Protein AF-A0A7R9VT07-F1 (afdb_monomer)

Structure (mmCIF, N/CA/C/O backbone):
data_AF-A0A7R9VT07-F1
#
_entry.id   AF-A0A7R9VT07-F1
#
loop_
_atom_site.group_PDB
_atom_site.id
_atom_site.type_symbol
_atom_site.label_atom_id
_atom_site.label_alt_id
_atom_site.label_comp_id
_atom_site.label_asym_id
_atom_site.label_entity_id
_atom_site.label_seq_id
_atom_site.pdbx_PDB_ins_code
_atom_site.Cartn_x
_atom_site.Cartn_y
_atom_site.Cartn_z
_atom_site.occupancy
_atom_site.B_iso_or_equiv
_atom_site.auth_seq_id
_atom_site.auth_comp_id
_atom_site.auth_asym_id
_atom_site.auth_atom_id
_atom_site.pdbx_PDB_model_num
ATOM 1 N N . GLY A 1 1 ? -57.172 -12.137 24.473 1.00 36.09 1 GLY A N 1
ATOM 2 C CA . GLY A 1 1 ? -56.041 -13.080 24.397 1.00 36.09 1 GLY A CA 1
ATOM 3 C C . GLY A 1 1 ? -55.352 -12.861 23.072 1.00 36.09 1 GLY A C 1
ATOM 4 O O . GLY A 1 1 ? -56.049 -12.679 22.092 1.00 36.09 1 GLY A 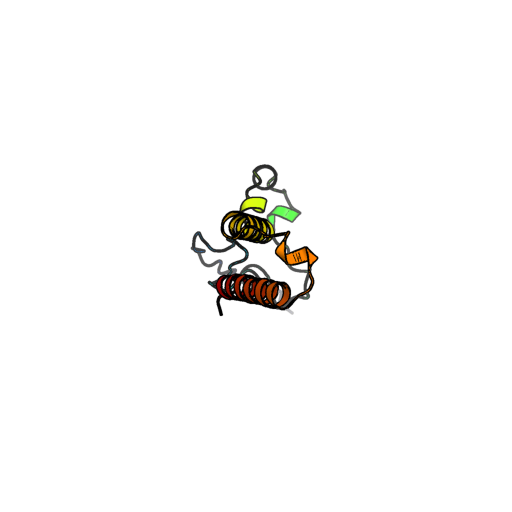O 1
ATOM 5 N N . GLY A 1 2 ? -54.037 -12.782 22.973 1.00 35.97 2 GLY A N 1
ATOM 6 C CA . GLY A 1 2 ? -52.985 -12.913 23.969 1.00 35.97 2 GLY A CA 1
ATOM 7 C C . GLY A 1 2 ? -51.637 -12.695 23.278 1.00 35.97 2 GLY A C 1
ATOM 8 O O . GLY A 1 2 ? -51.590 -12.567 22.056 1.00 35.97 2 GLY A O 1
ATOM 9 N N . GLY A 1 3 ? -50.569 -12.705 24.073 1.00 33.38 3 GLY A N 1
ATOM 10 C CA . GLY A 1 3 ? -49.218 -12.962 23.582 1.00 33.38 3 GLY A CA 1
ATOM 11 C C . GLY A 1 3 ? -48.310 -11.743 23.498 1.00 33.38 3 GLY A C 1
ATOM 12 O O . GLY A 1 3 ? -47.839 -11.410 22.417 1.00 33.38 3 GLY A O 1
ATOM 13 N N . GLU A 1 4 ? -48.000 -11.133 24.642 1.00 40.56 4 GLU A N 1
ATOM 14 C CA . GLU A 1 4 ? -46.725 -10.431 24.822 1.00 40.56 4 GLU A CA 1
ATOM 15 C C . GLU A 1 4 ? -45.591 -11.460 24.697 1.00 40.56 4 GLU A C 1
ATOM 17 O O . GLU A 1 4 ? -45.255 -12.183 25.634 1.00 40.56 4 GLU A O 1
ATOM 22 N N . GLY A 1 5 ? -45.050 -11.591 23.487 1.00 38.53 5 GLY A N 1
ATOM 23 C CA . GLY A 1 5 ? -43.866 -12.392 23.219 1.00 38.53 5 GLY A CA 1
ATOM 24 C C . GLY A 1 5 ? -42.622 -11.648 23.687 1.00 38.53 5 GLY A C 1
ATOM 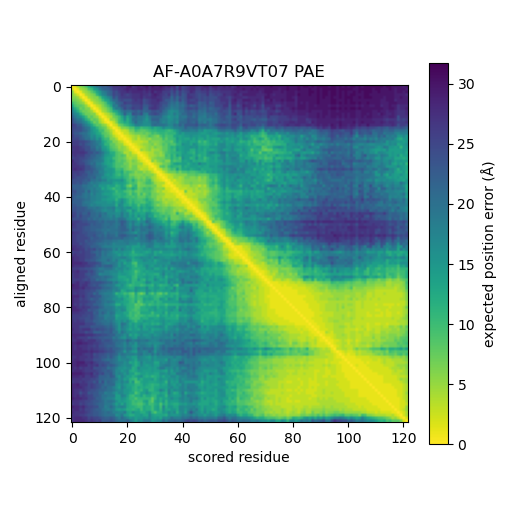25 O O . GLY A 1 5 ? -42.055 -10.862 22.931 1.00 38.53 5 GLY A O 1
ATOM 26 N N . ASN A 1 6 ? -42.194 -11.916 24.921 1.00 42.16 6 ASN A N 1
ATOM 27 C CA . ASN A 1 6 ? -40.839 -11.645 25.396 1.00 42.16 6 ASN A CA 1
ATOM 28 C C . ASN A 1 6 ? -39.839 -12.378 24.492 1.00 42.16 6 ASN A C 1
ATOM 30 O O . ASN A 1 6 ? -39.538 -13.554 24.692 1.00 42.16 6 ASN A O 1
ATOM 34 N N . VAL A 1 7 ? -39.327 -11.689 23.472 1.00 48.00 7 VAL A N 1
ATOM 35 C CA . VAL A 1 7 ? -38.172 -12.162 22.709 1.00 48.00 7 VAL A CA 1
ATOM 36 C C . VAL A 1 7 ? -36.926 -11.772 23.498 1.00 48.00 7 VAL A C 1
ATOM 38 O O . VAL A 1 7 ? -36.266 -10.775 23.202 1.00 48.00 7 VAL A O 1
ATOM 41 N N . GLU A 1 8 ? -36.605 -12.568 24.517 1.00 43.69 8 GLU A N 1
ATOM 42 C CA . GLU A 1 8 ? -35.265 -12.616 25.097 1.00 43.69 8 GLU A CA 1
ATOM 43 C C . GLU A 1 8 ? -34.298 -13.096 24.005 1.00 43.69 8 GLU A C 1
ATOM 45 O O . GLU A 1 8 ? -33.992 -14.281 23.857 1.00 43.69 8 GLU A O 1
ATOM 50 N N . ARG A 1 9 ? -33.836 -12.161 23.167 1.00 48.75 9 ARG A N 1
ATOM 51 C CA . ARG A 1 9 ? -32.702 -12.397 22.277 1.00 48.75 9 ARG A CA 1
ATOM 52 C C . ARG A 1 9 ? -31.477 -12.512 23.166 1.00 48.75 9 ARG A C 1
ATOM 54 O O . ARG A 1 9 ? -30.858 -11.509 23.508 1.00 48.75 9 ARG A O 1
ATOM 61 N N . ASN A 1 10 ? -31.175 -13.750 23.549 1.00 37.16 10 ASN A N 1
ATOM 62 C CA . ASN A 1 10 ? -29.920 -14.173 24.147 1.00 37.16 10 ASN A CA 1
ATOM 63 C C . ASN A 1 10 ? -28.755 -13.635 23.303 1.00 37.16 10 ASN A C 1
ATOM 65 O O . ASN A 1 10 ? -28.318 -14.265 22.340 1.00 37.16 10 ASN A O 1
ATOM 69 N N . PHE A 1 11 ? -28.271 -12.442 23.655 1.00 45.91 11 PHE A N 1
ATOM 70 C CA . PHE A 1 11 ? -27.034 -11.864 23.151 1.00 45.91 11 PHE A CA 1
ATOM 71 C C . PHE A 1 11 ? -25.890 -12.705 23.714 1.00 45.91 11 PHE A C 1
ATOM 73 O O . PHE A 1 11 ? -25.314 -12.412 24.760 1.00 45.91 11 PHE A O 1
ATOM 80 N N . HIS A 1 12 ? -25.586 -13.804 23.032 1.00 40.00 12 HIS A N 1
ATOM 81 C CA . HIS A 1 12 ? -24.383 -14.578 23.284 1.00 40.00 12 HIS A CA 1
ATOM 82 C C . HIS A 1 12 ? -23.203 -13.762 22.747 1.00 40.00 12 HIS A C 1
ATOM 84 O O . HIS A 1 12 ? -22.800 -13.900 21.595 1.00 40.00 12 HIS A O 1
ATOM 90 N N . ILE A 1 13 ? -22.695 -12.838 23.564 1.00 49.28 13 ILE A N 1
ATOM 91 C CA . ILE A 1 13 ? -21.442 -12.139 23.287 1.00 49.28 13 ILE A CA 1
ATOM 92 C C . ILE A 1 13 ? -20.337 -13.183 23.493 1.00 49.28 13 ILE A C 1
ATOM 94 O O . ILE A 1 13 ? -20.143 -13.620 24.630 1.00 49.28 13 ILE A O 1
ATOM 98 N N . PRO A 1 14 ? -19.631 -13.642 22.441 1.00 47.62 14 PRO A N 1
ATOM 99 C CA . PRO A 1 14 ? -18.523 -14.566 22.627 1.00 47.62 14 PRO A CA 1
ATOM 100 C C . PRO A 1 14 ? -17.486 -13.906 23.542 1.00 47.62 14 PRO A C 1
ATOM 102 O O . PRO A 1 14 ? -16.990 -12.815 23.269 1.00 47.62 14 PRO A O 1
ATOM 105 N N . THR A 1 15 ? -17.194 -14.561 24.663 1.00 58.28 15 THR A N 1
ATOM 106 C CA . THR A 1 15 ? -16.540 -13.968 25.839 1.00 58.28 15 THR A CA 1
ATOM 107 C C . THR A 1 15 ? -15.041 -13.716 25.691 1.00 58.28 15 THR A C 1
ATOM 109 O O . THR A 1 15 ? -14.424 -13.224 26.633 1.00 58.28 15 THR A O 1
ATOM 112 N N . LYS A 1 16 ? -14.432 -13.993 24.533 1.00 50.78 16 LYS A N 1
ATOM 113 C CA . LYS A 1 16 ? -13.031 -13.647 24.249 1.00 50.78 16 LYS A CA 1
ATOM 114 C C . LYS A 1 16 ? -12.841 -13.361 22.761 1.00 50.78 16 LYS A C 1
ATOM 116 O O . LYS A 1 16 ? -12.562 -14.274 21.989 1.00 50.78 16 LYS A O 1
ATOM 121 N N . GLN A 1 17 ? -12.985 -12.098 22.364 1.00 59.12 17 GLN A N 1
ATOM 122 C CA . GLN A 1 17 ? -12.420 -11.645 21.093 1.00 59.12 17 GLN A CA 1
ATOM 123 C C . GLN A 1 17 ? -10.890 -11.736 21.198 1.00 59.12 17 GLN A C 1
ATOM 125 O O . GLN A 1 17 ? -10.339 -11.324 22.227 1.00 59.12 17 GLN A O 1
ATOM 130 N N . PRO A 1 18 ? -10.182 -12.328 20.221 1.00 64.88 18 PRO A N 1
ATOM 131 C CA . PRO A 1 18 ? -8.730 -12.302 20.228 1.00 64.88 18 PRO A CA 1
ATOM 132 C C . PRO A 1 18 ? -8.237 -10.852 20.236 1.00 64.88 18 PRO A C 1
ATOM 134 O O . PRO A 1 18 ? -8.852 -9.977 19.639 1.00 64.88 18 PRO A O 1
ATOM 137 N N . MET A 1 19 ? -7.106 -10.600 20.897 1.00 63.75 19 MET A N 1
ATOM 138 C CA . MET A 1 19 ? -6.536 -9.252 21.066 1.00 63.75 19 MET A CA 1
ATOM 139 C C . MET A 1 19 ? -6.279 -8.524 19.733 1.00 63.75 19 MET A C 1
ATOM 141 O O . MET A 1 19 ? -6.209 -7.301 19.701 1.00 63.75 19 MET A O 1
ATOM 145 N N . TRP A 1 20 ? -6.141 -9.272 18.637 1.00 62.66 20 TRP A N 1
ATOM 146 C CA . TRP A 1 20 ? -5.961 -8.731 17.294 1.00 62.66 20 TRP A CA 1
ATOM 147 C C . TRP A 1 20 ? -7.270 -8.445 16.544 1.00 62.66 20 TRP A C 1
ATOM 149 O O . TRP A 1 20 ? -7.217 -7.874 15.461 1.00 62.66 20 TRP A O 1
ATOM 159 N N . GLU A 1 21 ? -8.438 -8.822 17.075 1.00 64.50 21 GLU A N 1
ATOM 160 C CA . GLU A 1 21 ? -9.725 -8.525 16.438 1.00 64.50 21 GLU A CA 1
ATOM 161 C C . GLU A 1 21 ? -9.973 -7.007 16.443 1.00 64.50 21 GLU A C 1
ATOM 163 O O . GLU A 1 21 ? -9.876 -6.345 17.473 1.00 64.50 21 GLU A O 1
ATOM 168 N N . GLY A 1 22 ? -10.238 -6.441 15.264 1.00 62.62 22 GLY A N 1
ATOM 169 C CA . GLY A 1 22 ? -10.333 -4.999 15.037 1.00 62.62 22 GLY A CA 1
ATOM 170 C C . GLY A 1 22 ? -9.019 -4.326 14.626 1.00 62.62 22 GLY A C 1
ATOM 171 O O . GLY A 1 22 ? -9.065 -3.212 14.103 1.00 62.62 22 GLY A O 1
ATOM 172 N N . ILE A 1 23 ? -7.859 -4.987 14.761 1.00 65.19 23 ILE A N 1
ATOM 173 C CA . ILE A 1 23 ? -6.593 -4.451 14.241 1.00 65.19 23 ILE A CA 1
ATOM 174 C C . ILE A 1 23 ? -6.674 -4.416 12.721 1.00 65.19 23 ILE A C 1
ATOM 176 O O . ILE A 1 23 ? -6.899 -5.439 12.073 1.00 65.19 23 ILE A O 1
ATOM 180 N N . ALA A 1 24 ? -6.496 -3.227 12.145 1.00 61.59 24 ALA A N 1
ATOM 181 C CA . ALA A 1 24 ? -6.480 -3.040 10.701 1.00 61.59 24 ALA A CA 1
ATOM 182 C C . ALA A 1 24 ? -7.780 -3.509 10.002 1.00 61.59 24 ALA A C 1
ATOM 184 O O . ALA A 1 24 ? -7.759 -3.857 8.830 1.00 61.59 24 ALA A O 1
ATOM 185 N N . GLY A 1 25 ? -8.915 -3.545 10.712 1.00 61.28 25 GLY A N 1
ATOM 186 C CA . GLY A 1 25 ? -10.186 -4.032 10.159 1.00 61.28 25 GLY A CA 1
ATOM 187 C C . GLY A 1 25 ? -10.319 -5.559 10.082 1.00 61.28 25 GLY A C 1
ATOM 188 O O . GLY A 1 25 ? -11.226 -6.053 9.406 1.00 61.28 25 GLY A O 1
ATOM 189 N N . THR A 1 26 ? -9.456 -6.320 10.764 1.00 60.94 26 THR A N 1
ATOM 190 C CA . THR A 1 26 ? -9.617 -7.777 10.862 1.00 60.94 26 THR A CA 1
ATOM 191 C C . THR A 1 26 ? -10.818 -8.153 11.724 1.00 60.94 26 THR A C 1
ATOM 193 O O . THR A 1 26 ? -10.940 -7.747 12.876 1.00 60.94 26 THR A O 1
ATOM 196 N N . THR A 1 27 ? -11.689 -9.002 11.184 1.00 64.94 27 THR A N 1
ATOM 197 C CA . THR A 1 27 ? -12.787 -9.637 11.918 1.00 64.94 27 THR A CA 1
ATOM 198 C C . THR A 1 27 ? -12.729 -11.137 11.653 1.00 64.94 27 THR A C 1
ATOM 200 O O . THR A 1 27 ? -12.777 -11.563 10.498 1.00 64.94 27 THR A O 1
ATOM 203 N N . ARG 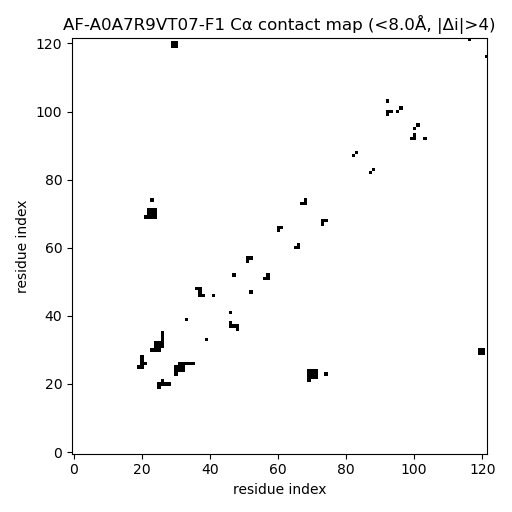A 1 28 ? -12.587 -11.961 12.702 1.00 60.75 28 ARG A N 1
ATOM 204 C CA . ARG A 1 28 ? -12.390 -13.426 12.585 1.00 60.75 28 ARG A CA 1
ATOM 205 C C . ARG A 1 28 ? -11.286 -13.865 11.597 1.00 60.75 28 ARG A C 1
ATOM 207 O O . ARG A 1 28 ? -11.450 -14.863 10.902 1.00 60.75 28 ARG A O 1
ATOM 214 N N . GLY A 1 29 ? -10.177 -13.126 11.514 1.00 60.88 29 GLY A N 1
ATOM 215 C CA . GLY A 1 29 ? -9.048 -13.460 10.628 1.00 60.88 29 GLY A CA 1
ATOM 216 C C . GLY A 1 29 ? -9.215 -13.060 9.155 1.00 60.88 29 GLY A C 1
ATOM 217 O O . GLY A 1 29 ? -8.334 -13.362 8.364 1.00 60.88 29 GLY A O 1
ATOM 218 N N . SER A 1 30 ? -10.300 -12.368 8.790 1.00 58.41 30 SER A N 1
ATOM 219 C CA . SER A 1 30 ? -10.510 -11.769 7.463 1.00 58.41 30 SER A CA 1
ATOM 220 C C . SER A 1 30 ? -10.523 -10.251 7.585 1.00 58.41 30 SER A C 1
ATOM 222 O O . SER A 1 30 ? -11.146 -9.714 8.505 1.00 58.41 30 SER A O 1
ATOM 224 N N . PHE A 1 31 ? -9.900 -9.550 6.644 1.00 65.50 31 PHE A N 1
ATOM 225 C CA . PHE A 1 31 ? -10.030 -8.100 6.524 1.00 65.50 31 PHE A CA 1
ATOM 226 C C . PHE A 1 31 ? -11.405 -7.745 5.926 1.00 65.50 31 PHE A C 1
ATOM 228 O O . PHE A 1 31 ? -12.012 -8.554 5.223 1.00 65.50 31 PHE A O 1
ATOM 235 N N . PHE A 1 32 ? -11.947 -6.574 6.277 1.00 62.25 32 PHE A N 1
ATOM 236 C CA . PHE A 1 32 ? -13.173 -5.991 5.693 1.00 62.25 32 PHE A CA 1
ATOM 237 C C . PHE A 1 32 ? -14.495 -6.759 5.890 1.00 62.25 32 PHE A C 1
ATOM 239 O O . PHE A 1 32 ? -15.499 -6.444 5.249 1.00 62.25 32 PHE A O 1
ATOM 246 N N . ARG A 1 33 ? -14.559 -7.729 6.809 1.00 63.06 33 ARG A N 1
ATOM 247 C CA . ARG A 1 33 ? -15.843 -8.321 7.225 1.00 63.06 33 ARG A CA 1
ATOM 248 C C . ARG A 1 33 ? -16.604 -7.395 8.163 1.00 63.06 33 ARG A C 1
ATOM 250 O O . ARG A 1 33 ? -16.002 -6.649 8.934 1.00 63.06 33 ARG A O 1
ATOM 257 N N . SER A 1 34 ? -17.939 -7.479 8.136 1.00 64.12 34 SER A N 1
ATOM 258 C CA . SER A 1 34 ? -18.724 -6.766 9.141 1.00 64.12 34 SER A CA 1
ATOM 259 C C . SER A 1 34 ? -18.358 -7.307 10.529 1.00 64.12 34 SER A C 1
ATOM 261 O O . SER A 1 34 ? -18.296 -8.529 10.712 1.00 64.12 34 SER A O 1
ATOM 263 N N . PRO A 1 35 ? -18.145 -6.426 11.514 1.00 64.94 35 PRO A N 1
ATOM 264 C CA . PRO A 1 35 ? -17.907 -6.836 12.885 1.00 64.94 35 PRO A CA 1
ATOM 265 C C . PRO A 1 35 ? -19.028 -7.724 13.426 1.00 64.94 35 PRO A C 1
ATOM 267 O O . PRO A 1 35 ? -20.185 -7.583 13.033 1.00 64.94 35 PRO A O 1
ATOM 270 N N . ASN A 1 36 ? -18.703 -8.590 14.389 1.00 65.81 36 ASN A N 1
ATOM 271 C CA . ASN A 1 36 ? -19.656 -9.535 14.990 1.00 65.81 36 ASN A CA 1
ATOM 272 C C . ASN A 1 36 ? -20.849 -8.858 15.696 1.00 65.81 36 ASN A C 1
ATOM 274 O O . ASN A 1 36 ? -21.846 -9.516 15.973 1.00 65.81 36 ASN A O 1
ATOM 278 N N . TRP A 1 37 ? -20.730 -7.568 16.025 1.00 65.31 37 TRP A N 1
ATOM 279 C CA . TRP A 1 37 ? -21.788 -6.765 16.641 1.00 65.31 37 TRP A CA 1
ATOM 280 C C . TRP A 1 37 ? -22.735 -6.119 15.615 1.00 65.31 37 TRP A C 1
ATOM 282 O O . TRP A 1 37 ? -23.782 -5.606 16.008 1.00 65.31 37 TRP A O 1
ATOM 292 N N . VAL A 1 38 ? -22.391 -6.128 14.319 1.00 67.19 38 VAL A N 1
ATOM 293 C CA . VAL A 1 38 ? -23.273 -5.638 13.251 1.00 67.19 38 VAL A CA 1
ATOM 294 C C . VAL A 1 38 ? -24.324 -6.698 12.954 1.00 67.19 38 VAL A C 1
ATOM 296 O O . VAL A 1 38 ? -23.997 -7.808 12.535 1.00 67.19 38 VAL A O 1
ATOM 299 N N . ASP A 1 39 ? -25.593 -6.342 13.124 1.00 68.38 39 ASP A N 1
ATOM 300 C CA . ASP A 1 39 ? -26.708 -7.195 12.741 1.00 68.38 39 ASP A CA 1
ATOM 301 C C . ASP A 1 39 ? -26.944 -7.076 11.231 1.00 68.38 39 ASP A C 1
ATOM 303 O O . ASP A 1 39 ? -27.569 -6.129 10.753 1.00 68.38 39 ASP A O 1
ATOM 307 N N . GLN A 1 40 ? -26.430 -8.057 10.488 1.00 74.12 40 GLN A N 1
ATOM 308 C CA . GLN A 1 40 ? -26.533 -8.131 9.028 1.00 74.12 40 GLN A CA 1
ATOM 309 C C . GLN A 1 40 ? -27.965 -8.364 8.522 1.00 74.12 40 GLN A C 1
ATOM 311 O O . GLN A 1 40 ? -28.198 -8.267 7.319 1.00 74.12 40 GLN A O 1
ATOM 316 N N . SER A 1 41 ? -28.921 -8.686 9.403 1.00 78.19 41 SER A N 1
ATOM 317 C CA . SER A 1 41 ? -30.330 -8.809 9.014 1.00 78.19 41 SER A CA 1
ATOM 318 C C . SER A 1 41 ? -31.017 -7.449 8.842 1.00 78.19 41 SER A C 1
ATOM 320 O O . SER A 1 41 ? -32.064 -7.372 8.200 1.00 78.19 41 SER A O 1
ATOM 322 N N . ASN A 1 42 ? -30.423 -6.370 9.367 1.00 72.00 42 ASN A N 1
ATOM 323 C CA . ASN A 1 42 ? -30.931 -5.015 9.190 1.00 72.00 42 ASN A CA 1
ATOM 324 C C . ASN A 1 42 ? -30.315 -4.331 7.960 1.00 72.00 42 ASN A C 1
ATOM 326 O O . ASN A 1 42 ? -29.190 -4.648 7.563 1.00 72.00 42 ASN A O 1
ATOM 330 N N . PRO A 1 43 ? -31.006 -3.327 7.389 1.00 74.12 43 PRO A N 1
ATOM 331 C CA . PRO A 1 43 ? -30.418 -2.462 6.378 1.00 74.12 43 PRO A CA 1
ATOM 332 C C . PRO A 1 43 ? -29.120 -1.799 6.877 1.00 74.12 43 PRO A C 1
ATOM 334 O O . PRO A 1 43 ? -29.000 -1.480 8.070 1.00 74.12 43 PRO A O 1
ATOM 337 N N . PRO A 1 44 ? -28.152 -1.546 5.978 1.00 71.56 44 PRO A N 1
ATOM 338 C CA . PRO A 1 44 ? -26.913 -0.868 6.338 1.00 71.56 44 PRO A CA 1
ATOM 339 C C . PRO A 1 44 ? -27.205 0.499 6.977 1.00 71.56 44 PRO A C 1
ATOM 341 O O . PRO A 1 44 ? -28.078 1.236 6.526 1.00 71.56 44 PRO A O 1
ATOM 344 N N . GLY A 1 45 ? -26.475 0.831 8.046 1.00 66.44 45 GLY A N 1
ATOM 345 C CA . GLY A 1 45 ? -26.633 2.091 8.786 1.00 66.44 45 GLY A CA 1
ATOM 346 C C . GLY A 1 45 ? -27.649 2.068 9.937 1.00 66.44 45 GLY A C 1
ATOM 347 O O . GLY A 1 45 ? -27.775 3.068 10.638 1.00 66.44 45 GLY A O 1
ATOM 348 N N . VAL A 1 46 ? -28.346 0.948 10.174 1.00 68.31 46 VAL A N 1
ATOM 349 C CA . VAL A 1 46 ? -29.351 0.834 11.253 1.00 68.31 46 VAL A CA 1
ATOM 350 C C . VAL A 1 46 ? -28.763 0.258 12.550 1.00 68.31 46 VAL A C 1
ATOM 352 O O . VAL A 1 46 ? -29.239 0.569 13.645 1.00 68.31 46 VAL A O 1
ATOM 355 N N . THR A 1 47 ? -27.692 -0.539 12.469 1.00 65.38 47 THR A N 1
ATOM 356 C CA . THR A 1 47 ? -27.015 -1.070 13.662 1.00 65.38 47 THR A CA 1
ATOM 357 C C . THR A 1 47 ? -26.065 -0.037 14.264 1.00 65.38 47 THR A C 1
ATOM 359 O O . THR A 1 47 ? -25.117 0.408 13.621 1.00 65.38 47 THR A O 1
ATOM 362 N N . SER A 1 48 ? -26.303 0.331 15.524 1.00 61.72 48 SER A N 1
ATOM 363 C CA . SER A 1 48 ? -25.423 1.238 16.265 1.00 61.72 48 SER A CA 1
ATOM 364 C C . SER A 1 48 ? -24.116 0.539 16.650 1.00 61.72 48 SER A C 1
ATOM 366 O O . SER A 1 48 ? -24.137 -0.543 17.231 1.00 61.72 48 SER A O 1
ATOM 368 N N . GLN A 1 49 ? -22.986 1.185 16.347 1.00 60.06 49 GLN A N 1
ATOM 369 C CA . GLN A 1 49 ? -21.628 0.677 16.580 1.00 60.06 49 GLN A CA 1
ATOM 370 C C . GLN A 1 49 ? -21.248 0.520 18.053 1.00 60.06 49 GLN A C 1
ATOM 372 O O . GLN A 1 49 ? -20.392 -0.295 18.387 1.00 60.06 49 GLN A O 1
ATOM 377 N N . ALA A 1 50 ? -21.924 1.240 18.945 1.00 59.38 50 ALA A N 1
ATOM 378 C CA . ALA A 1 50 ? -21.890 0.959 20.368 1.00 59.38 50 ALA A CA 1
ATOM 379 C C . ALA A 1 50 ? -23.180 1.488 21.010 1.00 59.38 50 ALA A C 1
ATOM 381 O O . ALA A 1 50 ? -23.503 2.661 20.805 1.00 59.38 50 ALA A O 1
ATOM 382 N N . PRO A 1 51 ? -23.881 0.704 21.848 1.00 54.22 51 PRO A N 1
ATOM 383 C CA . PRO A 1 51 ? -24.969 1.229 22.678 1.00 54.22 51 PRO A CA 1
ATOM 384 C C . PRO A 1 51 ? -24.526 2.459 23.493 1.00 54.22 51 PRO A C 1
ATOM 386 O O . PRO A 1 51 ? -25.274 3.421 23.636 1.00 54.22 51 PRO A O 1
ATOM 389 N N . SER A 1 52 ? -23.255 2.491 23.918 1.00 48.50 52 SER A N 1
ATOM 390 C CA . SER A 1 52 ? -22.651 3.610 24.649 1.00 48.50 52 SER A CA 1
ATOM 391 C C . SER A 1 52 ? -22.506 4.898 23.835 1.00 48.50 52 SER A C 1
ATOM 393 O O . SER A 1 52 ? -22.450 5.969 24.424 1.00 48.50 52 SER A O 1
ATOM 395 N N . LEU A 1 53 ? -22.469 4.848 22.500 1.00 51.59 53 LEU A N 1
ATOM 396 C CA . LEU A 1 53 ? -22.398 6.059 21.669 1.00 51.59 53 LEU A CA 1
ATOM 397 C C . LEU A 1 53 ? -23.722 6.838 21.660 1.00 51.59 53 LEU A C 1
ATOM 399 O O . LEU A 1 53 ? -23.708 8.044 21.428 1.00 51.59 53 LEU A O 1
ATOM 403 N N . LYS A 1 54 ? -24.850 6.167 21.938 1.00 52.69 54 LYS A N 1
ATOM 404 C CA . LYS A 1 54 ? -26.166 6.807 22.073 1.00 52.69 54 LYS A CA 1
ATOM 405 C C . LYS A 1 54 ? -26.393 7.440 23.447 1.00 52.69 54 LYS A C 1
ATOM 407 O O . LYS A 1 54 ? -27.166 8.387 23.527 1.00 52.69 54 LYS A O 1
ATOM 412 N N . GLU A 1 55 ? -25.743 6.936 24.498 1.00 56.72 55 GLU A N 1
ATOM 413 C CA . GLU A 1 55 ? -26.055 7.326 25.883 1.00 56.72 55 GLU A CA 1
ATOM 414 C C . GLU A 1 55 ? -24.928 8.083 26.603 1.00 56.72 55 GLU A C 1
ATOM 416 O O . GLU A 1 55 ? -25.227 8.933 27.433 1.00 56.72 55 GLU A O 1
ATOM 421 N N . ASN A 1 56 ? -23.648 7.826 26.298 1.00 56.00 56 ASN A N 1
ATOM 422 C CA . ASN A 1 56 ? -22.500 8.573 26.829 1.00 56.00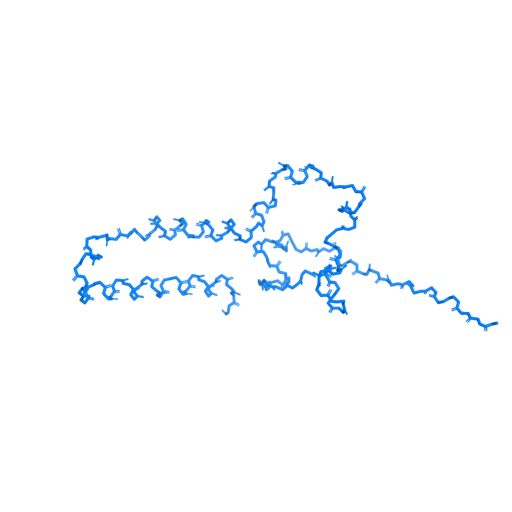 56 ASN A CA 1
ATOM 423 C C . ASN A 1 56 ? -21.227 8.254 26.019 1.00 56.00 56 ASN A C 1
ATOM 425 O O . ASN A 1 56 ? -20.574 7.234 26.282 1.00 56.00 56 ASN A O 1
ATOM 429 N N . PRO A 1 57 ? -20.835 9.092 25.038 1.00 62.00 57 PRO A N 1
ATOM 430 C CA . PRO A 1 57 ? -19.603 8.868 24.295 1.00 62.00 57 PRO A CA 1
ATOM 431 C C . PRO A 1 57 ? -18.421 8.833 25.266 1.00 62.00 57 PRO A C 1
ATOM 433 O O . PRO A 1 57 ? -18.196 9.760 26.045 1.00 62.00 57 PRO A O 1
ATOM 436 N N . LYS A 1 58 ? -17.657 7.739 25.234 1.00 65.44 58 LYS A N 1
ATOM 437 C CA . LYS A 1 58 ? -16.436 7.590 26.025 1.00 65.44 58 LYS A CA 1
ATOM 438 C C . LYS A 1 58 ? -15.353 8.499 25.449 1.00 65.44 58 LYS A C 1
ATOM 440 O O . LYS A 1 58 ? -14.493 8.067 24.686 1.00 65.44 58 LYS A O 1
ATOM 445 N N . TRP A 1 59 ? -15.396 9.772 25.826 1.00 68.31 59 TRP A N 1
ATOM 446 C CA . TRP A 1 59 ? -14.462 10.801 25.367 1.00 68.31 59 TRP A CA 1
ATOM 447 C C . TRP A 1 59 ? -13.001 10.430 25.594 1.00 68.31 59 TRP A C 1
ATOM 449 O O . TRP A 1 59 ? -12.157 10.815 24.800 1.00 68.31 59 TRP A O 1
ATOM 459 N N . ILE A 1 60 ? -12.701 9.640 26.626 1.00 69.12 60 ILE A N 1
ATOM 460 C CA . ILE A 1 60 ? -11.346 9.152 26.897 1.00 69.12 60 ILE A CA 1
ATOM 461 C C . ILE A 1 60 ? -10.864 8.216 25.780 1.00 69.12 60 ILE A C 1
ATOM 463 O O . ILE A 1 60 ? -9.736 8.355 25.324 1.00 69.12 60 ILE A O 1
ATOM 467 N N . GLU A 1 61 ? -11.709 7.310 25.280 1.00 63.47 61 GLU A N 1
ATOM 468 C CA . GLU A 1 61 ? -11.350 6.426 24.160 1.00 63.47 61 GLU A CA 1
ATOM 469 C C . GLU A 1 61 ? -11.200 7.226 22.853 1.00 63.47 61 GLU A C 1
ATOM 471 O O . GLU A 1 61 ? -10.246 7.010 22.107 1.00 63.47 61 GLU A O 1
ATOM 476 N N . LEU A 1 62 ? -12.060 8.222 22.613 1.00 66.62 62 LEU A N 1
ATOM 477 C CA . LEU A 1 62 ? -11.946 9.1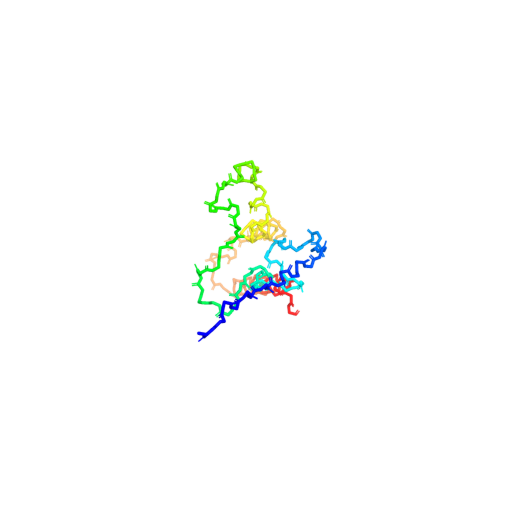31 21.463 1.00 66.62 62 LEU A CA 1
ATOM 478 C C . LEU A 1 62 ? -10.692 10.018 21.524 1.00 66.62 62 LEU A C 1
ATOM 480 O O . LEU A 1 62 ? -9.964 10.120 20.544 1.00 66.62 62 LEU A O 1
ATOM 484 N N . LEU A 1 63 ? -10.400 10.634 22.669 1.00 71.44 63 LEU A N 1
ATOM 485 C CA . LEU A 1 63 ? -9.251 11.529 22.843 1.00 71.44 63 LEU A CA 1
ATOM 486 C C . LEU A 1 63 ? -7.926 10.776 22.985 1.00 71.44 63 LEU A C 1
ATOM 488 O O . LEU A 1 63 ? -6.877 11.349 22.712 1.00 71.44 63 LEU A O 1
ATOM 492 N N . SER A 1 64 ? -7.956 9.492 23.358 1.00 75.25 64 SER A N 1
ATOM 493 C CA . SER A 1 64 ? -6.750 8.657 23.413 1.00 75.25 64 SER A CA 1
ATOM 494 C C . SER A 1 64 ? -6.086 8.460 22.048 1.00 75.25 64 SER A C 1
ATOM 496 O O . SER A 1 64 ? -4.937 8.032 21.986 1.00 75.25 64 SER A O 1
ATOM 498 N N . GLY A 1 65 ? -6.804 8.713 20.946 1.00 65.50 65 GLY A N 1
ATOM 499 C CA . GLY A 1 65 ? -6.287 8.490 19.596 1.00 65.50 65 GLY A CA 1
ATOM 500 C C . GLY A 1 65 ? -6.076 7.012 19.250 1.00 65.50 65 GLY A C 1
ATOM 501 O O . GLY A 1 65 ? -5.613 6.713 18.153 1.00 65.50 65 GLY A O 1
ATOM 502 N N . LEU A 1 66 ? -6.452 6.071 20.128 1.00 67.44 66 LEU A N 1
ATOM 503 C CA . LEU A 1 66 ? -6.335 4.632 19.868 1.00 67.44 66 LEU A CA 1
ATOM 504 C C . LEU A 1 66 ? -7.096 4.223 18.601 1.00 67.44 66 LEU A C 1
ATOM 506 O O . LEU A 1 66 ? -6.620 3.380 17.848 1.00 67.44 66 LEU A O 1
ATOM 510 N N . PHE A 1 67 ? -8.220 4.879 18.298 1.00 67.75 67 PHE A N 1
ATOM 511 C CA . PHE A 1 67 ? -8.965 4.660 17.054 1.00 67.75 67 PHE A CA 1
ATOM 512 C C . PHE A 1 67 ? -8.134 4.942 15.787 1.00 67.75 67 PHE A C 1
ATOM 514 O O . PHE A 1 67 ? -8.406 4.349 14.748 1.00 67.75 67 PHE A O 1
ATOM 521 N N . ILE A 1 68 ? -7.120 5.815 15.857 1.00 70.19 68 ILE A N 1
ATOM 522 C CA . ILE A 1 68 ? -6.187 6.080 14.753 1.00 70.19 68 ILE A CA 1
ATOM 523 C C . ILE A 1 68 ? -5.248 4.885 14.583 1.00 70.19 68 ILE A C 1
ATOM 525 O O . ILE A 1 68 ? -5.018 4.458 13.458 1.00 70.19 68 ILE A O 1
ATOM 529 N N . ILE A 1 69 ? -4.768 4.302 15.687 1.00 70.00 69 ILE A N 1
ATOM 530 C CA . ILE A 1 69 ? -3.903 3.110 15.675 1.00 70.00 69 ILE A CA 1
ATOM 531 C C . ILE A 1 69 ? -4.635 1.901 15.086 1.00 70.00 69 ILE A C 1
ATOM 533 O O . ILE A 1 69 ? -4.064 1.147 14.303 1.00 70.00 69 ILE A O 1
ATOM 537 N N . TYR A 1 70 ? -5.920 1.754 15.410 1.00 65.69 70 TYR A N 1
ATOM 538 C CA . TYR A 1 70 ? -6.772 0.697 14.863 1.00 65.69 70 TYR A CA 1
ATOM 539 C C . TYR A 1 70 ? -7.418 1.062 13.515 1.00 65.69 70 TYR A C 1
ATOM 541 O O . TYR A 1 70 ? -8.158 0.257 12.951 1.00 65.69 70 TYR A O 1
ATOM 549 N N . SER A 1 71 ? -7.138 2.252 12.970 1.00 74.69 71 SER A N 1
ATOM 550 C CA . SER A 1 71 ? -7.684 2.681 11.685 1.00 74.69 71 SER A CA 1
ATOM 551 C C . SER A 1 71 ? -6.967 1.972 10.534 1.00 74.69 71 SER A C 1
A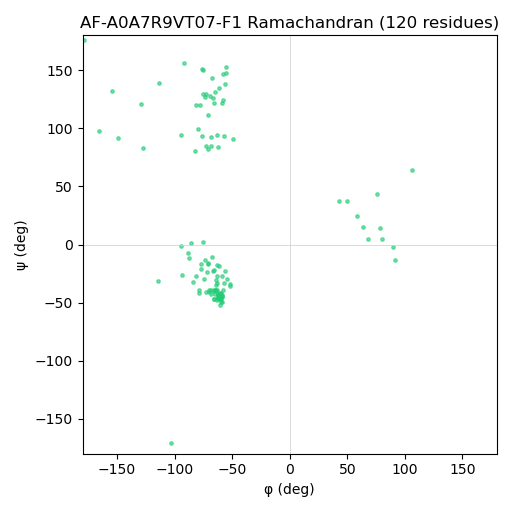TOM 553 O O . SER A 1 71 ? -5.736 2.050 10.448 1.00 74.69 71 SER A O 1
ATOM 555 N N . PRO A 1 72 ? -7.702 1.367 9.582 1.00 74.75 72 PRO A N 1
ATOM 556 C CA . PRO A 1 72 ? -7.112 0.819 8.362 1.00 74.75 72 PRO A CA 1
ATOM 557 C C . PRO A 1 72 ? -6.227 1.842 7.636 1.00 74.75 72 PRO A C 1
ATOM 559 O O . PRO A 1 72 ? -5.165 1.497 7.129 1.00 74.75 72 PRO A O 1
ATOM 562 N N . ASN A 1 73 ? -6.604 3.126 7.656 1.00 82.12 73 ASN A N 1
ATOM 563 C CA . ASN A 1 73 ? -5.860 4.193 6.984 1.00 82.12 73 ASN A CA 1
ATOM 564 C C . ASN A 1 73 ? -4.457 4.414 7.567 1.00 82.12 73 ASN A C 1
ATOM 566 O O . ASN A 1 73 ? -3.539 4.728 6.812 1.00 82.12 73 ASN A O 1
ATOM 570 N N . LEU A 1 74 ? -4.266 4.243 8.883 1.00 81.56 74 LEU A N 1
ATOM 571 C CA . LEU A 1 74 ? -2.933 4.366 9.477 1.00 81.56 74 LEU A CA 1
ATOM 572 C C . LEU A 1 74 ? -2.044 3.196 9.054 1.00 81.56 74 LEU A C 1
ATOM 574 O O . LEU A 1 74 ? -0.873 3.397 8.750 1.00 81.56 74 LEU A O 1
ATOM 578 N N . VAL A 1 75 ? -2.601 1.988 8.991 1.00 83.94 75 VAL A N 1
ATOM 579 C CA . VAL A 1 75 ? -1.868 0.800 8.538 1.00 83.94 75 VAL A CA 1
ATOM 580 C C . VAL A 1 75 ? -1.427 0.973 7.085 1.00 83.94 75 VAL A C 1
ATOM 582 O O . VAL A 1 75 ? -0.250 0.787 6.780 1.00 83.94 75 VAL A O 1
ATOM 585 N N . TRP A 1 76 ? -2.321 1.446 6.211 1.00 84.94 76 TRP A N 1
ATOM 586 C CA . TRP A 1 76 ? -1.974 1.812 4.835 1.00 84.94 76 TRP A CA 1
ATOM 587 C C . TRP A 1 76 ? -0.911 2.909 4.761 1.00 84.94 76 TRP A C 1
ATOM 589 O O . TRP A 1 76 ? 0.020 2.794 3.966 1.00 84.94 76 TRP A O 1
ATOM 599 N N . LEU A 1 77 ? -0.998 3.942 5.605 1.00 88.62 77 LEU A N 1
ATOM 600 C CA . LEU A 1 77 ? 0.009 5.002 5.667 1.00 88.62 77 LEU A CA 1
ATOM 601 C C . LEU A 1 77 ? 1.383 4.454 6.075 1.00 88.62 77 LEU A C 1
ATOM 603 O O . LEU A 1 77 ? 2.380 4.773 5.434 1.00 88.62 77 LEU A O 1
ATOM 607 N N . ILE A 1 78 ? 1.444 3.613 7.109 1.00 89.12 78 ILE A N 1
ATOM 608 C CA . ILE A 1 78 ? 2.692 2.990 7.570 1.00 89.12 78 ILE A CA 1
ATOM 609 C C . ILE A 1 78 ? 3.284 2.111 6.465 1.00 89.12 78 ILE A C 1
ATOM 611 O O . ILE A 1 78 ? 4.479 2.206 6.192 1.00 89.12 78 ILE A O 1
ATOM 615 N N . MET A 1 79 ? 2.463 1.303 5.787 1.00 88.50 79 MET A N 1
ATOM 616 C CA . MET A 1 79 ? 2.920 0.494 4.655 1.00 88.50 79 MET A CA 1
ATOM 617 C C . MET A 1 79 ? 3.429 1.361 3.497 1.00 88.50 79 MET A C 1
ATOM 619 O O . MET A 1 79 ? 4.488 1.076 2.943 1.00 88.50 79 MET A O 1
ATOM 623 N N . ALA A 1 80 ? 2.732 2.449 3.160 1.00 89.75 80 ALA A N 1
ATOM 624 C CA . ALA A 1 80 ? 3.159 3.378 2.116 1.00 89.75 80 ALA A CA 1
ATOM 625 C C . ALA A 1 80 ? 4.497 4.054 2.459 1.00 89.75 80 ALA A C 1
ATOM 627 O O . ALA A 1 80 ? 5.383 4.135 1.607 1.00 89.75 80 ALA A O 1
ATOM 628 N N . LEU A 1 81 ? 4.677 4.485 3.713 1.00 92.44 81 LEU A N 1
ATOM 629 C CA . LEU A 1 81 ? 5.943 5.034 4.203 1.00 92.44 81 LEU A CA 1
ATOM 630 C C . LEU A 1 81 ? 7.063 3.990 4.139 1.00 92.44 81 LEU A C 1
ATOM 632 O O . LEU A 1 81 ? 8.149 4.290 3.647 1.00 92.44 81 LEU A O 1
ATOM 636 N N . ALA A 1 82 ? 6.799 2.755 4.570 1.00 91.88 82 ALA A N 1
ATOM 637 C CA . ALA A 1 82 ? 7.768 1.667 4.489 1.00 91.88 82 ALA A CA 1
ATOM 638 C C . ALA A 1 82 ? 8.195 1.399 3.036 1.00 91.88 82 ALA A C 1
ATOM 640 O O . ALA A 1 82 ? 9.388 1.344 2.748 1.00 91.88 82 ALA A O 1
ATOM 641 N N . VAL A 1 83 ? 7.247 1.320 2.096 1.00 91.88 83 VAL A N 1
ATOM 642 C CA . VAL A 1 83 ? 7.549 1.154 0.664 1.00 91.88 83 VAL A CA 1
ATOM 643 C C . VAL A 1 83 ? 8.372 2.322 0.129 1.00 91.88 83 VAL A C 1
ATOM 645 O O . VAL A 1 83 ? 9.321 2.101 -0.622 1.00 91.88 83 VAL A O 1
ATOM 648 N N . TYR A 1 84 ? 8.039 3.553 0.517 1.00 90.81 84 TYR A N 1
ATOM 649 C CA . TYR A 1 84 ? 8.759 4.748 0.087 1.00 90.81 84 TYR A CA 1
ATOM 650 C C . TYR A 1 84 ? 10.230 4.733 0.529 1.00 90.81 84 TYR A C 1
ATOM 652 O O . TYR A 1 84 ? 11.113 5.014 -0.282 1.00 90.81 84 TYR A O 1
ATOM 660 N N . PHE A 1 85 ? 10.505 4.361 1.785 1.00 94.19 85 PHE A N 1
ATOM 661 C CA . PHE A 1 85 ? 11.869 4.327 2.321 1.00 94.19 85 PHE A CA 1
ATOM 662 C C . PHE A 1 85 ? 12.665 3.086 1.895 1.00 94.19 85 PHE A C 1
ATOM 664 O O . PHE A 1 85 ? 13.848 3.206 1.586 1.00 94.19 85 PHE A O 1
ATOM 671 N N . CYS A 1 86 ? 12.046 1.902 1.845 1.00 92.56 86 CYS A N 1
ATOM 672 C CA . CYS A 1 86 ? 12.725 0.667 1.437 1.00 92.56 86 CYS A CA 1
ATOM 673 C C . CYS A 1 86 ? 12.974 0.604 -0.074 1.00 92.56 86 CYS A C 1
ATOM 675 O O . CYS A 1 86 ? 13.943 -0.009 -0.520 1.00 92.56 86 CYS A O 1
ATOM 677 N N . PHE A 1 87 ? 12.114 1.242 -0.868 1.00 91.50 87 PHE A N 1
ATOM 678 C CA . PHE A 1 87 ? 12.212 1.260 -2.319 1.00 91.50 87 PHE A CA 1
ATOM 679 C C . PHE A 1 87 ? 12.162 2.720 -2.806 1.00 91.50 87 PHE A C 1
ATOM 681 O O . PHE A 1 87 ? 11.104 3.186 -3.237 1.00 91.50 87 PHE A O 1
ATOM 688 N N . PRO A 1 88 ? 13.284 3.461 -2.804 1.00 89.81 88 PRO A N 1
ATOM 689 C CA . PRO A 1 88 ? 13.305 4.878 -3.169 1.00 89.81 88 PRO A CA 1
ATOM 690 C C . PRO A 1 88 ? 12.992 5.113 -4.653 1.00 89.81 88 PRO A C 1
ATOM 692 O O . PRO A 1 88 ? 13.371 4.326 -5.527 1.00 89.81 88 PRO A O 1
ATOM 695 N N . TYR A 1 89 ? 12.276 6.197 -4.949 1.00 87.81 89 TYR A N 1
ATOM 696 C CA . TYR A 1 89 ? 11.921 6.574 -6.317 1.00 87.81 89 TYR A CA 1
ATOM 697 C C . TYR A 1 89 ? 13.143 7.130 -7.053 1.00 87.81 89 TYR A C 1
ATOM 699 O O . TYR A 1 89 ? 13.792 8.060 -6.581 1.00 87.81 89 TYR A O 1
ATOM 707 N N . ASN A 1 90 ? 13.444 6.565 -8.226 1.00 89.19 90 ASN A N 1
ATOM 708 C CA . ASN A 1 90 ? 14.454 7.116 -9.120 1.00 89.19 90 ASN A CA 1
ATOM 709 C C . ASN A 1 90 ? 13.755 8.015 -10.143 1.00 89.19 90 ASN A C 1
ATOM 711 O O . ASN A 1 90 ? 13.254 7.541 -11.161 1.00 89.19 90 ASN A O 1
ATOM 715 N N . TYR A 1 91 ? 13.701 9.308 -9.831 1.00 87.19 91 TYR A N 1
ATOM 716 C CA . TYR A 1 91 ? 13.038 10.303 -10.671 1.00 87.19 91 TYR A CA 1
ATOM 717 C C . TYR A 1 91 ? 13.783 10.592 -11.975 1.00 87.19 91 TYR A C 1
ATOM 719 O O . TYR A 1 91 ? 13.178 11.149 -12.882 1.00 87.19 91 TYR A O 1
ATOM 727 N N . GLU A 1 92 ? 15.054 10.206 -12.102 1.00 89.69 92 GLU A N 1
ATOM 728 C CA . GLU A 1 92 ? 15.790 10.365 -13.361 1.00 89.69 92 GLU A CA 1
ATOM 729 C C . GLU A 1 92 ? 15.229 9.425 -14.432 1.00 89.69 92 GLU A C 1
ATOM 731 O O . GLU A 1 92 ? 14.932 9.861 -15.537 1.00 89.69 92 GLU A O 1
ATOM 736 N N . ILE A 1 93 ? 14.924 8.175 -14.063 1.00 86.19 93 ILE A N 1
ATOM 737 C CA . ILE A 1 93 ? 14.275 7.199 -14.958 1.00 86.19 93 ILE A CA 1
ATOM 738 C C . ILE A 1 93 ? 12.869 7.668 -15.376 1.00 86.19 93 ILE A C 1
ATOM 740 O O . ILE A 1 93 ? 12.379 7.316 -16.444 1.00 86.19 93 ILE A O 1
ATOM 744 N N . ALA A 1 94 ? 12.204 8.476 -14.546 1.00 83.44 94 ALA A N 1
ATOM 745 C CA . ALA A 1 94 ? 10.860 8.972 -14.828 1.00 83.44 94 ALA A CA 1
ATOM 746 C C . ALA A 1 94 ? 10.802 10.062 -15.912 1.00 83.44 94 ALA A C 1
ATOM 748 O O . ALA A 1 94 ? 9.711 10.382 -16.381 1.00 83.44 94 ALA A O 1
ATOM 749 N N . LYS A 1 95 ? 11.943 10.644 -16.302 1.00 87.81 95 LYS A N 1
ATOM 750 C CA . LYS A 1 95 ? 11.985 11.761 -17.257 1.00 87.81 95 LYS A CA 1
ATOM 751 C C . LYS A 1 95 ? 11.966 11.304 -18.714 1.00 87.81 95 LYS A C 1
ATOM 753 O O . LYS A 1 95 ? 11.368 11.987 -19.541 1.00 87.81 95 LYS A O 1
ATOM 758 N N . ASP A 1 96 ? 12.553 10.149 -19.013 1.00 86.88 96 ASP A N 1
ATOM 759 C CA . ASP A 1 96 ? 12.899 9.778 -20.391 1.00 86.88 96 ASP A CA 1
ATOM 760 C C . ASP A 1 96 ? 11.842 8.915 -21.111 1.00 86.88 96 ASP A C 1
ATOM 762 O O . ASP A 1 96 ? 12.015 8.613 -22.289 1.00 86.88 96 ASP A O 1
ATOM 766 N N . TRP A 1 97 ? 10.730 8.553 -20.444 1.00 85.19 97 TRP A N 1
ATOM 767 C CA . TRP A 1 97 ? 9.593 7.787 -21.009 1.00 85.19 97 TRP A CA 1
ATOM 768 C C . TRP A 1 97 ? 10.005 6.597 -21.903 1.00 85.19 97 TRP A C 1
ATOM 770 O O . TRP A 1 97 ? 9.370 6.294 -22.913 1.00 85.19 97 TRP A O 1
ATOM 780 N N . ASP A 1 98 ? 11.077 5.907 -21.527 1.00 89.88 98 ASP A N 1
ATOM 781 C CA . ASP A 1 98 ? 11.719 4.867 -22.321 1.00 89.88 98 ASP A CA 1
ATOM 782 C C . ASP A 1 98 ? 11.379 3.445 -21.823 1.00 89.88 98 ASP A C 1
ATOM 784 O O . ASP A 1 98 ? 10.510 3.214 -20.973 1.00 89.88 98 ASP A O 1
ATOM 788 N N . TYR A 1 99 ? 12.072 2.436 -22.357 1.00 89.19 99 TYR A N 1
ATOM 789 C CA . TYR A 1 99 ? 11.909 1.057 -21.888 1.00 89.19 99 TYR A CA 1
ATOM 790 C C . TYR A 1 99 ? 12.326 0.884 -20.416 1.00 89.19 99 TYR A C 1
ATOM 792 O O . TYR A 1 99 ? 11.732 0.075 -19.688 1.00 89.19 99 TYR A O 1
ATOM 800 N N . ALA A 1 100 ? 13.326 1.642 -19.951 1.00 88.69 100 ALA A N 1
ATOM 801 C CA . ALA A 1 100 ? 13.745 1.621 -18.556 1.00 88.69 100 ALA A CA 1
ATOM 802 C C . ALA A 1 100 ? 12.639 2.171 -17.643 1.00 88.69 100 ALA A C 1
ATOM 804 O O . ALA A 1 100 ? 12.360 1.565 -16.604 1.00 88.69 100 ALA A O 1
ATOM 805 N N . PHE A 1 101 ? 11.940 3.227 -18.067 1.00 90.25 101 PHE A N 1
ATOM 806 C CA . PHE A 1 101 ? 10.744 3.750 -17.414 1.00 90.25 101 PHE A CA 1
ATOM 807 C C . PHE A 1 101 ? 9.625 2.711 -17.333 1.00 90.25 101 PHE A C 1
ATOM 809 O O . PHE A 1 101 ? 9.108 2.452 -16.243 1.00 90.25 101 PHE A O 1
ATOM 816 N N . GLY A 1 102 ? 9.300 2.049 -18.448 1.00 90.12 102 GLY A N 1
ATOM 817 C CA . GLY A 1 102 ? 8.284 0.991 -18.473 1.00 90.12 102 GLY A CA 1
ATOM 818 C C . GLY A 1 102 ? 8.617 -0.166 -17.524 1.00 90.12 102 GLY A C 1
ATOM 819 O O . GLY A 1 102 ? 7.780 -0.598 -16.730 1.00 90.12 102 GLY A O 1
ATOM 820 N N . THR A 1 103 ? 9.874 -0.616 -17.533 1.00 91.44 103 THR A N 1
ATOM 821 C CA . THR A 1 103 ? 10.366 -1.670 -16.630 1.0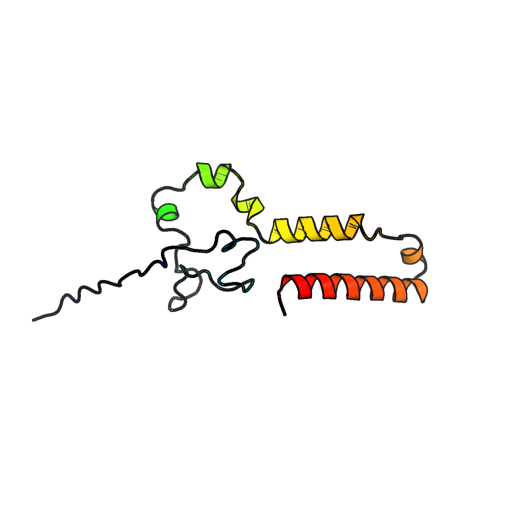0 91.44 103 THR A CA 1
ATOM 822 C C . THR A 1 103 ? 10.313 -1.231 -15.166 1.00 91.44 103 THR A C 1
ATOM 824 O O . THR A 1 103 ? 9.977 -2.020 -14.279 1.00 91.44 103 THR A O 1
ATOM 827 N N . TRP A 1 104 ? 10.647 0.029 -14.891 1.00 91.25 104 TRP A N 1
ATOM 828 C CA . TRP A 1 104 ? 10.607 0.601 -13.553 1.00 91.25 104 TRP A CA 1
ATOM 829 C C . TRP A 1 104 ? 9.174 0.693 -13.013 1.00 91.25 104 TRP A C 1
ATOM 831 O O . TRP A 1 104 ? 8.926 0.216 -11.903 1.00 91.25 104 TRP A O 1
ATOM 841 N N . ILE A 1 105 ? 8.217 1.191 -13.805 1.00 92.44 105 ILE A N 1
ATOM 842 C CA . ILE A 1 105 ? 6.791 1.202 -13.438 1.00 92.44 105 ILE A CA 1
ATOM 843 C C . ILE A 1 105 ? 6.271 -0.216 -13.215 1.00 92.44 105 ILE A C 1
ATOM 845 O O . ILE A 1 105 ? 5.614 -0.464 -12.207 1.00 92.44 105 ILE A O 1
ATOM 849 N N . ALA A 1 106 ? 6.585 -1.164 -14.101 1.00 93.25 106 ALA A N 1
ATOM 850 C CA . ALA A 1 106 ? 6.120 -2.543 -13.967 1.00 93.25 106 ALA A CA 1
ATOM 851 C C . ALA A 1 106 ? 6.593 -3.179 -12.649 1.00 93.25 106 ALA A C 1
ATOM 853 O O . ALA A 1 106 ? 5.793 -3.764 -11.919 1.00 93.25 106 ALA A O 1
ATOM 854 N N . LYS A 1 107 ? 7.869 -2.990 -12.279 1.00 92.12 107 LYS A N 1
ATOM 855 C CA . LYS A 1 107 ? 8.405 -3.443 -10.982 1.00 92.12 107 LYS A CA 1
ATOM 856 C C . LYS A 1 107 ? 7.642 -2.836 -9.802 1.00 92.12 107 LYS A C 1
ATOM 858 O O . LYS A 1 107 ? 7.379 -3.527 -8.820 1.00 92.12 107 LYS A O 1
ATOM 863 N N . ARG A 1 108 ? 7.259 -1.560 -9.894 1.00 91.88 108 ARG A N 1
ATOM 864 C CA . ARG A 1 108 ? 6.467 -0.875 -8.861 1.00 91.88 108 ARG A CA 1
ATOM 865 C C . ARG A 1 108 ? 5.035 -1.374 -8.794 1.00 91.88 108 ARG A C 1
ATOM 867 O O . ARG A 1 108 ? 4.526 -1.555 -7.693 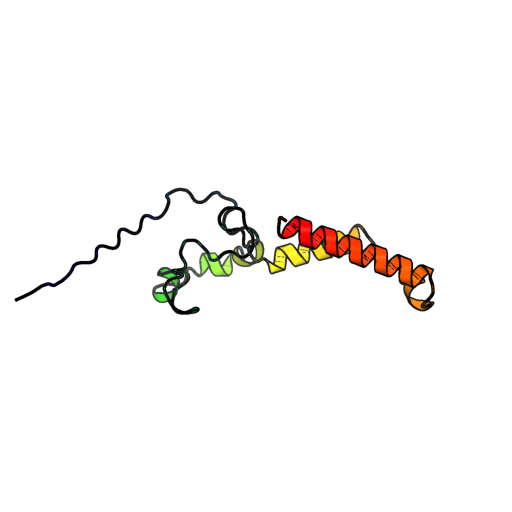1.00 91.88 108 ARG A O 1
ATOM 874 N N . ALA A 1 109 ? 4.402 -1.620 -9.934 1.00 93.00 109 ALA A N 1
ATOM 875 C CA . ALA A 1 109 ? 3.065 -2.190 -9.989 1.00 93.00 109 ALA A CA 1
ATOM 876 C C . ALA A 1 109 ? 3.042 -3.573 -9.325 1.00 93.00 109 ALA A C 1
ATOM 878 O O . ALA A 1 109 ? 2.205 -3.812 -8.463 1.00 93.00 109 ALA A O 1
ATOM 879 N N . VAL A 1 110 ? 4.019 -4.434 -9.637 1.00 95.06 110 VAL A N 1
ATOM 880 C CA . VAL A 1 110 ? 4.159 -5.761 -9.014 1.00 95.06 110 VAL A CA 1
ATOM 881 C C . VAL A 1 110 ? 4.388 -5.655 -7.506 1.00 95.06 110 VAL A C 1
ATOM 883 O O . VAL A 1 110 ? 3.727 -6.353 -6.745 1.00 95.06 110 VAL A O 1
ATOM 886 N N . LEU A 1 111 ? 5.272 -4.759 -7.053 1.00 93.31 111 LEU A N 1
ATOM 887 C CA . LEU A 1 111 ? 5.513 -4.545 -5.622 1.00 93.31 111 LEU A CA 1
ATOM 888 C C . LEU A 1 111 ? 4.234 -4.123 -4.881 1.00 93.31 111 LEU A C 1
ATOM 890 O O . LEU A 1 111 ? 3.904 -4.710 -3.854 1.00 93.31 111 LEU A O 1
ATOM 894 N N . ASN A 1 112 ? 3.511 -3.126 -5.402 1.00 91.25 112 ASN A N 1
ATOM 895 C CA . ASN A 1 112 ? 2.264 -2.655 -4.792 1.00 91.25 112 ASN A CA 1
ATOM 896 C C . ASN A 1 112 ? 1.178 -3.733 -4.829 1.00 91.25 112 ASN A C 1
ATOM 898 O O . ASN A 1 112 ? 0.459 -3.903 -3.851 1.00 91.25 112 ASN A O 1
ATOM 902 N N . PHE A 1 113 ? 1.090 -4.490 -5.923 1.00 91.81 113 PHE A N 1
ATOM 903 C CA . PHE A 1 113 ? 0.161 -5.605 -6.050 1.00 91.81 113 PHE A CA 1
ATOM 904 C C . PHE A 1 113 ? 0.422 -6.670 -4.982 1.00 91.81 113 PHE A C 1
ATOM 906 O O . PHE A 1 113 ? -0.489 -7.013 -4.237 1.00 91.81 113 PHE A O 1
ATOM 913 N N . ILE A 1 114 ? 1.668 -7.139 -4.850 1.00 91.25 114 ILE A N 1
ATOM 914 C CA . ILE A 1 114 ? 2.048 -8.136 -3.837 1.00 91.25 114 ILE A CA 1
ATOM 915 C C . ILE A 1 114 ? 1.745 -7.614 -2.434 1.00 91.25 114 ILE A C 1
ATOM 917 O O . ILE A 1 114 ? 1.193 -8.348 -1.623 1.00 91.25 114 ILE A O 1
ATOM 921 N N . LEU A 1 115 ? 2.067 -6.350 -2.152 1.00 89.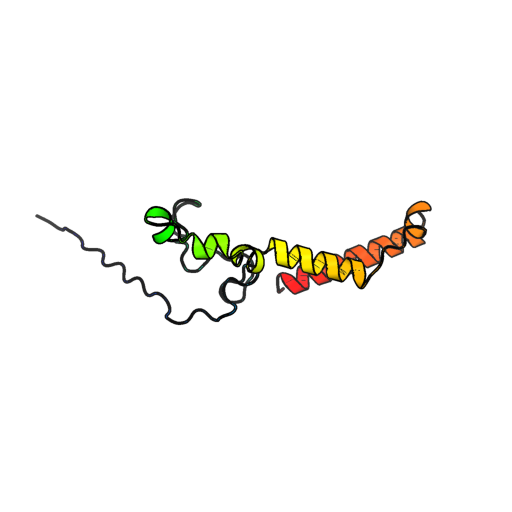25 115 LEU A N 1
ATOM 922 C CA . LEU A 1 115 ? 1.838 -5.758 -0.839 1.00 89.25 115 LEU A CA 1
ATOM 923 C C . LEU A 1 115 ? 0.343 -5.706 -0.491 1.00 89.25 115 LEU A C 1
ATOM 925 O O . LEU A 1 115 ? -0.044 -6.168 0.580 1.00 89.25 115 LEU A O 1
ATOM 929 N N . VAL A 1 116 ? -0.499 -5.229 -1.411 1.00 86.56 116 VAL A N 1
ATOM 930 C CA . VAL A 1 116 ? -1.958 -5.190 -1.226 1.00 86.56 116 VAL A CA 1
ATOM 931 C C . VAL A 1 116 ? -2.529 -6.598 -1.050 1.00 86.56 116 VAL A C 1
ATOM 933 O O . VAL A 1 116 ? -3.278 -6.827 -0.107 1.00 86.56 116 VAL A O 1
ATOM 936 N N . PHE A 1 117 ? -2.141 -7.553 -1.899 1.00 85.56 117 PHE A N 1
ATOM 937 C CA . PHE A 1 117 ? -2.632 -8.934 -1.814 1.00 85.56 117 PHE A CA 1
ATOM 938 C C . PHE A 1 117 ? -2.177 -9.645 -0.537 1.00 85.56 117 PHE A C 1
ATOM 940 O O . PHE A 1 117 ? -2.965 -10.350 0.086 1.00 85.56 117 PHE A O 1
ATOM 947 N N . SER A 1 118 ? -0.930 -9.424 -0.111 1.00 83.69 118 SER A N 1
ATOM 948 C CA . SER A 1 118 ? -0.413 -9.981 1.144 1.00 83.69 118 SER A CA 1
ATOM 949 C C . SER A 1 118 ? -1.144 -9.437 2.370 1.00 83.69 118 SER A C 1
ATOM 951 O O . SER A 1 118 ? -1.276 -10.142 3.367 1.00 83.69 118 SER A O 1
ATOM 953 N N . TYR A 1 119 ? -1.629 -8.196 2.287 1.00 77.88 119 TYR A N 1
ATOM 954 C CA . TYR A 1 119 ? -2.397 -7.566 3.348 1.00 77.88 119 TYR A CA 1
ATOM 955 C C . TYR A 1 119 ? -3.858 -8.033 3.361 1.00 77.88 119 TYR A C 1
ATOM 957 O O . TYR A 1 119 ? -4.376 -8.316 4.432 1.00 77.88 119 TYR A O 1
ATOM 965 N N . ASP A 1 120 ? -4.513 -8.161 2.202 1.00 72.94 120 ASP A N 1
ATOM 966 C CA . ASP A 1 120 ? -5.913 -8.614 2.124 1.00 72.94 120 ASP A CA 1
ATOM 967 C C . ASP A 1 120 ? -6.079 -10.114 2.462 1.00 72.94 120 ASP A C 1
ATOM 969 O O . ASP A 1 120 ? -7.168 -10.562 2.818 1.00 72.94 120 ASP A O 1
ATOM 973 N N . GLY A 1 121 ? -4.983 -10.883 2.447 1.00 59.91 121 GLY A N 1
ATOM 974 C CA . GLY A 1 121 ? -4.954 -12.267 2.926 1.00 59.91 121 GLY A CA 1
ATOM 975 C C . GLY A 1 121 ? -5.590 -13.271 1.961 1.00 59.91 121 GLY A C 1
ATOM 976 O O . GLY A 1 121 ? -6.344 -14.139 2.403 1.00 59.91 121 GLY A O 1
ATOM 977 N N . PHE A 1 122 ? -5.295 -13.141 0.663 1.00 50.50 122 PHE A N 1
ATOM 978 C CA . PHE A 1 122 ? -5.583 -14.172 -0.345 1.00 50.50 122 PHE A CA 1
ATOM 979 C C . PHE A 1 122 ? -4.625 -15.365 -0.260 1.00 50.50 122 PHE A C 1
ATOM 981 O O . PHE A 1 122 ? -3.412 -15.143 -0.036 1.00 50.50 122 PHE A O 1
#

Foldseek 3Di:
DDDPDPPPPPPPPPPDDDPCDLALQDEPNAHPDDHPQDDPVDDPPPRDPDPCVVPPPPVCVVVVCVVVRSHNVNVVVVVVVVCCVVPPDDCVLVPPPDPSVVVVVVVVVVVVVCVVCVVRPD

Solvent-accessible surface area (backbone atoms only — not comparable to full-atom values): 7750 Å² total; per-residue (Å²): 138,84,80,89,74,82,76,78,73,79,79,78,69,76,91,71,75,59,92,61,57,46,48,55,38,21,34,94,90,35,55,81,46,80,50,94,82,54,58,81,90,50,65,91,90,70,62,68,94,42,77,49,65,80,76,57,66,60,56,66,60,64,72,64,46,53,64,50,73,36,26,47,67,46,53,51,48,52,52,51,51,50,49,47,70,78,54,68,86,64,65,71,51,68,71,69,78,42,72,66,28,54,53,51,52,50,54,50,51,51,52,53,48,52,53,53,44,66,68,61,65,119

Secondary structure (DSSP, 8-state):
--------------S---TTTTGGGEETTEETPPPTTS-TTSPTT-S-S-HHHHH---HHHHHT-HHHHT-HHHHHHHHHHHHHHHS---TTTTTS-SHHHHHHHHHHHHHHHHHHHHHHT-

Sequence (122 aa):
GGGEGNVERNFHIPTKQPMWEGIAGTTRGSFFRSPNWVDQSNPPGVTSQAPSLKENPKWIELLSGLFIIYSPNLVWLIMALAVYFCFPYNYEIAKDWDYAFGTWIAKRAVLNFILVFSYDGF

pLDDT: mean 71.25, std 16.56, range [33.38, 95.06]

Mean predicted aligned error: 14.78 Å

Radius of gyration: 22.6 Å; Cα contacts (8 Å, |Δi|>4): 59; chains: 1; bounding box: 72×26×49 Å

Organism: NCBI:txid2749911